Protein AF-A0A8B8E3Y4-F1 (afdb_monomer_lite)

Organism: Crassostrea virginica (NCBI:txid6565)

Sequence (100 aa):
MTTAWLVLRDIWKDVIICDGKEVPIIGGFRGFRNVPPGSHTIENHGAKLEVDLKPGEVKVFVLNSSLKIFDRLDEEDDDFGFHQLAKSGAMDKALYEWPV

pLDDT: mean 91.21, std 7.11, range [52.31, 96.81]

Secondary structure (DSSP, 8-state):
---EEEEEES--SSEEEETTEEEE--TT--EEEEEPSEEEEEEETTEEEEEEE-TT-EEEEEEETTTTEEEEE-GGG-TT-HHHHHHTTTTTTTEEEP--

Radius of gyration: 12.34 Å; chains: 1; bounding box: 28×25×31 Å

Foldseek 3Di:
DQFEWEFEAPADQAWKAKQNDIDGGDPQAGEATRHHAAWIWMDGPRQIDIDGHDRHYYWYWYAPPVVSYTDTQDCVNCPPNPRVCNSVCVCVVRHYYDDD

Structure (mmCIF, N/CA/C/O backbone):
data_AF-A0A8B8E3Y4-F1
#
_entry.id   AF-A0A8B8E3Y4-F1
#
loop_
_atom_site.group_PDB
_atom_site.id
_atom_site.type_symbol
_atom_site.label_atom_id
_atom_site.label_alt_id
_atom_site.label_comp_id
_atom_site.label_asym_id
_atom_site.label_entity_id
_atom_site.label_seq_id
_atom_site.pdbx_PDB_ins_code
_atom_site.Cartn_x
_atom_site.Cartn_y
_atom_site.Cartn_z
_atom_site.occupancy
_atom_site.B_iso_or_equiv
_atom_site.auth_seq_id
_atom_site.auth_comp_id
_atom_site.auth_asym_id
_atom_site.auth_atom_id
_atom_site.pdbx_PDB_model_num
ATOM 1 N N . MET A 1 1 ? 12.316 4.034 -16.605 1.00 52.31 1 MET A N 1
ATOM 2 C CA . MET A 1 1 ? 12.113 4.652 -15.280 1.00 52.31 1 MET A CA 1
ATOM 3 C C . MET A 1 1 ? 12.033 3.518 -14.285 1.00 52.31 1 MET A C 1
ATOM 5 O O . MET A 1 1 ? 11.289 2.583 -14.544 1.00 52.31 1 MET A O 1
ATOM 9 N N . THR A 1 2 ? 12.855 3.530 -13.242 1.00 64.75 2 THR A N 1
ATOM 10 C CA . THR A 1 2 ? 12.825 2.477 -12.221 1.00 64.75 2 THR A CA 1
ATOM 11 C C . THR A 1 2 ? 11.660 2.770 -11.294 1.00 64.75 2 THR A C 1
ATOM 13 O O . THR A 1 2 ? 11.606 3.845 -10.699 1.00 64.75 2 THR A O 1
ATOM 16 N N . THR A 1 3 ? 10.705 1.857 -11.235 1.00 86.25 3 THR A N 1
ATOM 17 C CA . THR A 1 3 ? 9.517 2.002 -10.406 1.00 86.25 3 THR A CA 1
ATOM 18 C C . THR A 1 3 ? 9.758 1.474 -8.991 1.00 86.25 3 THR A C 1
ATOM 20 O O . THR A 1 3 ? 10.773 0.824 -8.730 1.00 86.25 3 THR A O 1
ATOM 23 N N . ALA A 1 4 ? 8.863 1.814 -8.068 1.00 94.12 4 ALA A N 1
ATOM 24 C CA . ALA A 1 4 ? 8.833 1.304 -6.704 1.00 94.12 4 ALA A CA 1
ATOM 25 C C . ALA A 1 4 ? 7.632 0.365 -6.499 1.00 94.12 4 ALA A C 1
ATOM 27 O O . ALA A 1 4 ? 6.731 0.267 -7.344 1.00 94.12 4 ALA A O 1
ATOM 28 N N . TRP A 1 5 ? 7.607 -0.309 -5.351 1.00 95.69 5 TRP A N 1
ATOM 29 C CA . TRP A 1 5 ? 6.479 -1.118 -4.903 1.00 95.69 5 TRP A CA 1
ATOM 30 C C . TRP A 1 5 ? 6.043 -0.696 -3.508 1.00 95.69 5 TRP A C 1
ATOM 32 O O . TRP A 1 5 ? 6.853 -0.336 -2.652 1.00 95.69 5 TRP A O 1
ATOM 42 N N . LEU A 1 6 ? 4.746 -0.812 -3.270 1.00 95.81 6 LEU A N 1
ATOM 43 C CA . LEU A 1 6 ? 4.143 -0.538 -1.984 1.00 95.81 6 LEU A CA 1
ATOM 44 C C . LEU A 1 6 ? 3.251 -1.709 -1.604 1.00 95.81 6 LEU A C 1
ATOM 46 O O . LEU A 1 6 ? 2.258 -1.977 -2.272 1.00 95.81 6 LEU A O 1
ATOM 50 N N . VAL A 1 7 ? 3.590 -2.405 -0.529 1.00 96.06 7 VAL A N 1
ATOM 51 C CA . VAL A 1 7 ? 2.804 -3.526 -0.017 1.00 96.06 7 VAL A CA 1
ATOM 52 C C . VAL A 1 7 ? 1.995 -3.048 1.181 1.00 96.06 7 VAL A C 1
ATOM 54 O O . VAL A 1 7 ? 2.528 -2.433 2.101 1.00 96.06 7 VAL A O 1
ATOM 57 N N . LEU A 1 8 ? 0.700 -3.351 1.175 1.00 95.56 8 LEU A N 1
ATOM 58 C CA . LEU A 1 8 ? -0.258 -2.948 2.197 1.00 95.56 8 LEU A CA 1
ATOM 59 C C . LEU A 1 8 ? -0.933 -4.183 2.794 1.00 95.56 8 LEU A C 1
ATOM 61 O O . LEU A 1 8 ? -1.641 -4.936 2.108 1.00 95.56 8 LEU A O 1
ATOM 65 N N . ARG A 1 9 ? -0.727 -4.381 4.092 1.00 93.50 9 ARG A N 1
ATOM 66 C CA . ARG A 1 9 ? -1.268 -5.496 4.868 1.00 93.50 9 ARG A CA 1
ATOM 67 C C . ARG A 1 9 ? -2.393 -5.040 5.782 1.00 93.50 9 ARG A C 1
ATOM 69 O O . ARG A 1 9 ? -2.425 -3.899 6.226 1.00 93.50 9 ARG A O 1
ATOM 76 N N . ASP A 1 10 ? -3.325 -5.960 6.008 1.00 93.31 10 ASP A N 1
ATOM 77 C CA . ASP A 1 10 ? -4.435 -5.843 6.964 1.00 93.31 10 ASP A CA 1
ATOM 78 C C . ASP A 1 10 ? -5.362 -4.632 6.765 1.00 93.31 10 ASP A C 1
ATOM 80 O O . ASP A 1 10 ? -6.185 -4.302 7.612 1.00 93.31 10 ASP A O 1
ATOM 84 N N . ILE A 1 11 ? -5.294 -4.021 5.579 1.00 93.50 11 ILE A N 1
ATOM 85 C CA . ILE A 1 11 ? -6.210 -2.967 5.158 1.00 93.50 11 ILE A CA 1
ATOM 86 C C . ILE A 1 11 ? -7.632 -3.492 4.941 1.00 93.50 11 ILE A C 1
ATOM 88 O O . ILE A 1 11 ? -7.829 -4.656 4.558 1.00 93.50 11 ILE A O 1
ATOM 92 N N . TRP A 1 12 ? -8.615 -2.604 5.073 1.00 93.00 12 TRP A N 1
ATOM 93 C CA . TRP A 1 12 ? -9.987 -2.876 4.660 1.00 93.00 12 TRP A CA 1
ATOM 94 C C . TRP A 1 12 ? -10.060 -3.107 3.145 1.00 93.00 12 TRP A C 1
ATOM 96 O O . TRP A 1 12 ? -9.355 -2.469 2.363 1.00 93.00 12 TRP A O 1
ATOM 106 N N . LYS A 1 13 ? -10.877 -4.083 2.733 1.00 90.62 13 LYS A N 1
ATOM 107 C CA . LYS A 1 13 ? -10.894 -4.646 1.371 1.00 90.62 13 LYS A CA 1
ATOM 108 C C . LYS A 1 13 ? -12.060 -4.139 0.521 1.00 90.62 13 LYS A C 1
ATOM 110 O O . LYS A 1 13 ? -12.693 -4.922 -0.175 1.00 90.62 13 LYS A O 1
ATOM 115 N N . ASP A 1 14 ? -12.339 -2.846 0.601 1.00 92.44 14 ASP A N 1
ATOM 116 C CA . ASP A 1 14 ? -13.399 -2.172 -0.146 1.00 92.44 14 ASP A CA 1
ATOM 117 C C . ASP A 1 14 ? -12.846 -1.090 -1.081 1.00 92.44 14 ASP A C 1
ATOM 119 O O . ASP A 1 14 ? -12.822 -1.299 -2.289 1.00 92.44 14 ASP A O 1
ATOM 123 N N . VAL A 1 15 ? -12.360 0.036 -0.560 1.00 94.25 15 VAL A N 1
ATOM 124 C CA . VAL A 1 15 ? -11.823 1.151 -1.352 1.00 94.25 15 VAL A CA 1
ATOM 125 C C . VAL A 1 15 ? -10.580 1.705 -0.672 1.00 94.25 15 VAL A C 1
ATOM 127 O O . VAL A 1 15 ? -10.520 1.854 0.549 1.00 94.25 15 VAL A O 1
ATOM 130 N N . ILE A 1 16 ? -9.581 2.035 -1.479 1.00 95.50 16 ILE A N 1
ATOM 131 C CA . ILE A 1 16 ? -8.398 2.771 -1.049 1.00 95.50 16 ILE A CA 1
ATOM 132 C C . ILE A 1 16 ? -8.268 4.040 -1.877 1.00 95.50 16 ILE A C 1
ATOM 134 O O . ILE A 1 16 ? -8.541 4.029 -3.073 1.00 95.50 16 ILE A O 1
ATOM 138 N N . ILE A 1 17 ? -7.882 5.138 -1.240 1.00 95.94 17 ILE A N 1
ATOM 139 C CA . ILE A 1 17 ? -7.639 6.410 -1.913 1.00 95.94 17 ILE A CA 1
ATOM 140 C C . ILE A 1 17 ? -6.131 6.558 -2.061 1.00 95.94 17 ILE A C 1
ATOM 142 O O . ILE A 1 17 ? -5.408 6.479 -1.070 1.00 95.94 17 ILE A O 1
ATOM 146 N N . CYS A 1 18 ? -5.654 6.766 -3.281 1.00 95.12 18 CYS A N 1
ATOM 147 C CA . CYS A 1 18 ? -4.242 6.972 -3.589 1.00 95.12 18 CYS A CA 1
ATOM 148 C C . CYS A 1 18 ? -4.090 8.316 -4.291 1.00 95.12 18 CYS A C 1
ATOM 150 O O . CYS A 1 18 ? -4.666 8.510 -5.359 1.00 95.12 18 CYS A O 1
ATOM 152 N N . ASP A 1 19 ? -3.372 9.259 -3.681 1.00 94.88 19 ASP A N 1
ATOM 153 C CA . ASP A 1 19 ? -3.226 10.633 -4.189 1.00 94.88 19 ASP A CA 1
ATOM 154 C C . ASP A 1 19 ? -4.571 11.283 -4.568 1.00 94.88 19 ASP A C 1
ATOM 156 O O . ASP A 1 19 ? -4.716 11.950 -5.593 1.00 94.88 19 ASP A O 1
ATOM 160 N N . GLY A 1 20 ? -5.592 11.044 -3.740 1.00 93.50 20 GLY A N 1
ATOM 161 C CA . G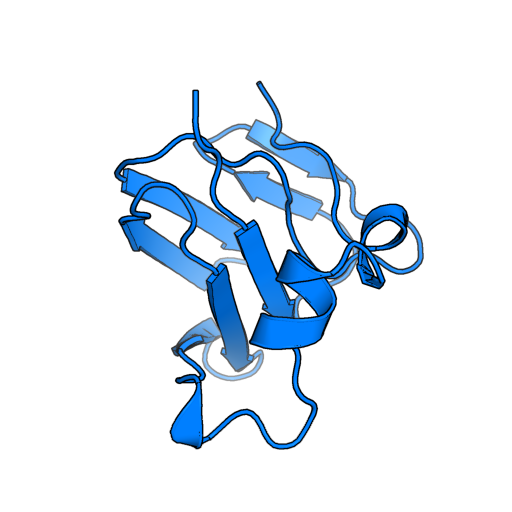LY A 1 20 ? -6.956 11.539 -3.945 1.00 93.50 20 GLY A CA 1
ATOM 162 C C . GLY A 1 20 ? -7.802 10.746 -4.950 1.00 93.50 20 GLY A C 1
ATOM 163 O O . GLY A 1 20 ? -8.968 11.085 -5.143 1.00 93.50 20 GLY A O 1
ATOM 164 N N . LYS A 1 21 ? -7.268 9.691 -5.579 1.00 94.06 21 LYS A N 1
ATOM 165 C CA . LYS A 1 21 ? -8.014 8.814 -6.495 1.00 94.06 21 LYS A CA 1
ATOM 166 C C . LYS A 1 21 ? -8.536 7.577 -5.783 1.00 94.06 21 LYS A C 1
ATOM 168 O O . LYS A 1 21 ? -7.766 6.829 -5.190 1.00 94.06 21 LYS A O 1
ATOM 173 N N . GLU A 1 22 ? -9.834 7.330 -5.899 1.00 95.12 22 GLU A N 1
ATOM 174 C CA . GLU A 1 22 ? -10.456 6.112 -5.384 1.00 95.12 22 GLU A CA 1
ATOM 175 C C . GLU A 1 22 ? -10.111 4.898 -6.253 1.00 95.12 22 GLU A C 1
ATOM 177 O O . GLU A 1 22 ? -10.292 4.899 -7.472 1.00 95.12 22 GLU A O 1
ATOM 182 N N . VAL A 1 23 ? -9.648 3.834 -5.602 1.00 94.62 23 VAL A N 1
ATOM 183 C CA . VAL A 1 23 ? -9.352 2.539 -6.204 1.00 94.62 23 VAL A CA 1
ATOM 184 C C . VAL A 1 23 ? -10.184 1.470 -5.492 1.00 94.62 23 VAL A C 1
ATOM 186 O O . VAL A 1 23 ? -9.957 1.207 -4.306 1.00 94.62 23 VAL A O 1
ATOM 189 N N . PRO A 1 24 ? -11.139 0.821 -6.182 1.00 93.75 24 PRO A N 1
ATOM 190 C CA . PRO A 1 24 ? -11.881 -0.288 -5.603 1.00 93.75 24 PRO A CA 1
ATOM 191 C C . PRO A 1 24 ? -10.968 -1.507 -5.423 1.00 93.75 24 PRO A C 1
ATOM 193 O O . PRO A 1 24 ? -10.280 -1.950 -6.348 1.00 93.75 24 PRO A O 1
ATOM 196 N N . ILE A 1 25 ? -10.984 -2.076 -4.223 1.00 93.00 25 ILE A N 1
ATOM 197 C CA . ILE A 1 25 ? -10.249 -3.285 -3.877 1.00 93.00 25 ILE A CA 1
ATOM 198 C C . ILE A 1 25 ? -11.103 -4.501 -4.227 1.00 93.00 25 ILE A C 1
ATOM 200 O O . ILE A 1 25 ? -12.240 -4.641 -3.788 1.00 93.00 25 ILE A O 1
ATOM 204 N N . ILE A 1 26 ? -10.524 -5.420 -4.999 1.00 87.31 26 ILE A N 1
ATOM 205 C CA . ILE A 1 26 ? -11.181 -6.664 -5.402 1.00 87.31 26 ILE A CA 1
ATOM 206 C C . ILE A 1 26 ? -10.225 -7.830 -5.126 1.00 87.31 26 ILE A C 1
ATOM 208 O O . ILE A 1 26 ? -9.019 -7.733 -5.334 1.00 87.31 26 ILE A O 1
ATOM 212 N N . GLY A 1 27 ? -10.746 -8.954 -4.636 1.00 84.25 27 GLY A N 1
ATOM 213 C CA . GLY A 1 27 ? -9.967 -10.185 -4.484 1.00 84.25 27 GLY A CA 1
ATOM 214 C C . GLY A 1 27 ? -8.726 -10.054 -3.586 1.00 84.25 27 GLY A C 1
ATOM 215 O O . GLY A 1 27 ? -8.790 -9.564 -2.460 1.00 84.25 27 GLY A O 1
ATOM 216 N N . GLY A 1 28 ? -7.588 -10.561 -4.069 1.00 86.81 28 GLY A N 1
ATOM 217 C CA . GLY A 1 28 ? -6.356 -10.757 -3.298 1.00 86.81 28 GLY A CA 1
ATOM 218 C C . GLY A 1 28 ? -5.460 -9.528 -3.132 1.00 86.81 28 GLY A C 1
ATOM 219 O O . GLY A 1 28 ? -4.266 -9.715 -2.929 1.00 86.81 28 GLY A O 1
ATOM 220 N N . PHE A 1 29 ? -5.986 -8.302 -3.222 1.00 93.12 29 PHE A N 1
ATOM 221 C CA . PHE A 1 29 ? -5.193 -7.068 -3.169 1.00 93.12 29 PHE A CA 1
ATOM 222 C C . PH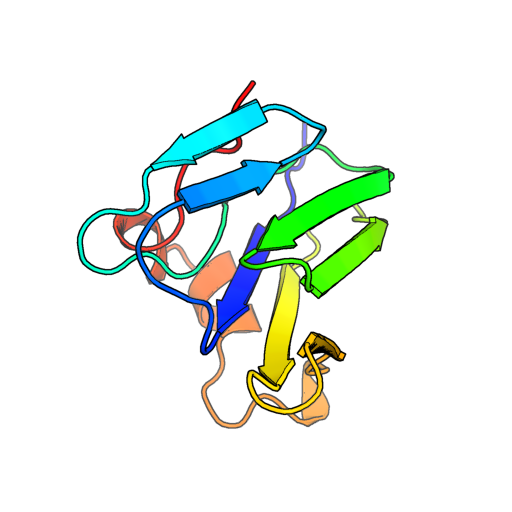E A 1 29 ? -4.228 -7.014 -1.971 1.00 93.12 29 PHE A C 1
ATOM 224 O O . PHE A 1 29 ? -4.605 -7.255 -0.806 1.00 93.12 29 PHE A O 1
ATOM 231 N N . ARG A 1 30 ? -2.977 -6.659 -2.271 1.00 94.50 30 ARG A N 1
ATOM 232 C CA . ARG A 1 30 ? -1.863 -6.519 -1.326 1.00 94.50 30 ARG A CA 1
ATOM 233 C C . ARG A 1 30 ? -1.056 -5.236 -1.525 1.00 94.50 30 ARG A C 1
ATOM 235 O O . ARG A 1 30 ? -0.013 -5.108 -0.899 1.00 94.50 30 ARG A O 1
ATOM 242 N N . GLY A 1 31 ? -1.519 -4.295 -2.344 1.00 95.31 31 GLY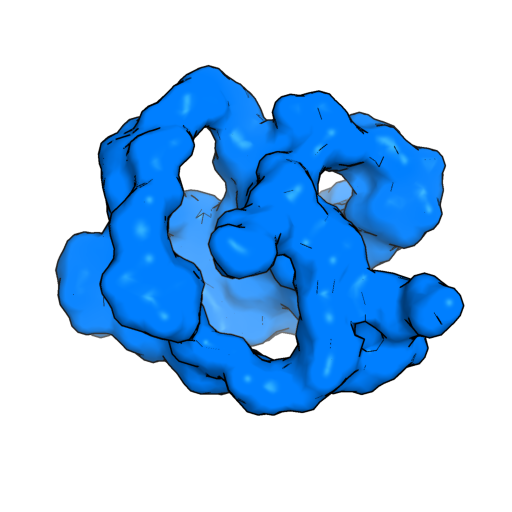 A N 1
ATOM 243 C CA . GLY A 1 31 ? -0.836 -3.023 -2.576 1.00 95.31 31 GLY A CA 1
ATOM 244 C C . GLY A 1 31 ? -0.615 -2.745 -4.058 1.00 95.31 31 GLY A C 1
ATOM 245 O O . GLY A 1 31 ? -1.403 -3.181 -4.897 1.00 95.31 31 GLY A O 1
ATOM 246 N N . PHE A 1 32 ? 0.464 -2.033 -4.368 1.00 95.75 32 PHE A N 1
ATOM 247 C CA . PHE A 1 32 ? 0.746 -1.503 -5.692 1.00 95.75 32 PHE A CA 1
ATOM 248 C C . PHE A 1 32 ? 2.153 -1.834 -6.184 1.00 95.75 32 PHE A C 1
ATOM 250 O O . PHE A 1 32 ? 3.123 -1.867 -5.424 1.00 95.75 32 PHE A O 1
ATOM 257 N N . ARG A 1 33 ? 2.252 -2.034 -7.494 1.00 94.44 33 ARG A N 1
ATOM 258 C CA . ARG A 1 33 ? 3.494 -2.099 -8.259 1.00 94.44 33 ARG A CA 1
ATOM 259 C C . ARG A 1 33 ? 3.539 -0.940 -9.243 1.00 94.44 33 ARG A C 1
ATOM 261 O O . ARG A 1 33 ? 2.524 -0.308 -9.527 1.00 94.44 33 ARG A O 1
ATOM 268 N N . ASN A 1 34 ? 4.726 -0.693 -9.777 1.00 93.81 34 ASN A N 1
ATOM 269 C CA . ASN A 1 34 ? 4.978 0.410 -10.696 1.00 93.81 34 ASN A CA 1
ATOM 270 C C . ASN A 1 34 ? 4.672 1.801 -10.121 1.00 93.81 34 ASN A C 1
ATOM 272 O O . ASN A 1 34 ? 4.301 2.715 -10.855 1.00 93.81 34 ASN A O 1
ATOM 276 N N . VAL A 1 35 ? 4.855 1.971 -8.811 1.00 94.81 35 VAL A N 1
ATOM 277 C CA . VAL A 1 35 ? 4.627 3.257 -8.151 1.00 94.81 35 VAL A CA 1
ATOM 278 C C . VAL A 1 35 ? 5.717 4.238 -8.596 1.00 94.81 35 VAL A C 1
ATOM 280 O O . VAL A 1 35 ? 6.901 3.866 -8.583 1.00 94.81 35 VAL A O 1
ATOM 283 N N . PRO A 1 36 ? 5.363 5.457 -9.037 1.00 94.12 36 PRO A N 1
ATOM 284 C CA . PRO A 1 36 ? 6.347 6.493 -9.311 1.00 94.12 36 PRO A CA 1
ATOM 285 C C . PRO A 1 36 ? 7.226 6.758 -8.076 1.00 94.12 36 PRO A C 1
ATOM 287 O O . PRO A 1 36 ? 6.750 6.667 -6.950 1.00 94.12 36 PRO A O 1
ATOM 290 N N . PRO A 1 37 ? 8.519 7.066 -8.240 1.00 94.56 37 PRO A N 1
ATOM 291 C CA . PRO A 1 37 ? 9.312 7.584 -7.134 1.00 94.56 37 PRO A CA 1
ATOM 292 C C . PRO A 1 37 ? 8.823 8.974 -6.711 1.00 94.56 37 PRO A C 1
ATOM 294 O O . PRO A 1 37 ? 8.499 9.802 -7.567 1.00 94.56 37 PRO A O 1
ATOM 297 N N . GLY A 1 38 ? 8.852 9.248 -5.410 1.00 94.62 38 GLY A N 1
ATOM 298 C CA . GLY A 1 38 ? 8.406 10.504 -4.815 1.00 94.62 38 GLY A CA 1
ATOM 299 C C . GLY A 1 38 ? 7.420 10.306 -3.668 1.00 94.62 38 GLY A C 1
ATOM 300 O O . GLY A 1 38 ? 7.235 9.197 -3.162 1.00 94.62 38 GLY A O 1
ATOM 301 N N . SER A 1 39 ? 6.812 11.412 -3.244 1.00 96.06 39 SER A N 1
ATOM 302 C CA . SER A 1 39 ? 5.870 11.436 -2.129 1.00 96.06 39 SER A CA 1
ATOM 303 C C . SER A 1 39 ? 4.454 11.104 -2.593 1.00 96.06 39 SER A C 1
ATOM 305 O O . SER A 1 39 ? 3.935 11.735 -3.512 1.00 96.06 39 SER A O 1
ATOM 307 N N . HIS A 1 40 ? 3.831 10.153 -1.905 1.00 96.44 40 HIS A N 1
ATOM 308 C CA . HIS A 1 40 ? 2.482 9.666 -2.153 1.00 96.44 40 HIS A CA 1
ATOM 309 C C . HIS A 1 40 ? 1.665 9.636 -0.867 1.00 96.44 40 HIS A C 1
ATOM 311 O O . HIS A 1 40 ? 2.192 9.510 0.243 1.00 96.44 40 HIS A O 1
ATOM 317 N N . THR A 1 41 ? 0.353 9.707 -1.035 1.00 96.75 41 THR A N 1
ATOM 318 C CA . THR A 1 41 ? -0.630 9.636 0.041 1.00 96.75 41 THR A CA 1
ATOM 319 C C . THR A 1 41 ? -1.566 8.463 -0.178 1.00 96.75 41 THR A C 1
ATOM 321 O O . THR A 1 41 ? -2.057 8.239 -1.286 1.00 96.75 41 THR A O 1
ATOM 324 N N . ILE A 1 42 ? -1.809 7.703 0.885 1.00 96.81 42 ILE A N 1
ATOM 325 C CA . ILE A 1 42 ? -2.744 6.584 0.887 1.00 96.81 42 IL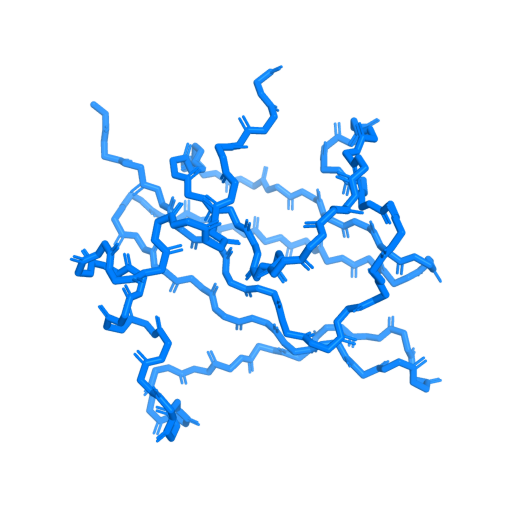E A CA 1
ATOM 326 C C . ILE A 1 42 ? -3.734 6.737 2.029 1.00 96.81 42 ILE A C 1
ATOM 328 O O . ILE A 1 42 ? -3.334 6.968 3.168 1.00 96.81 42 ILE A O 1
ATOM 332 N N . GLU A 1 43 ? -5.018 6.548 1.737 1.00 96.69 43 GLU A N 1
ATOM 333 C CA . GLU A 1 43 ? -6.076 6.565 2.740 1.00 96.69 43 GLU A CA 1
ATOM 334 C C . GLU A 1 43 ? -6.969 5.328 2.646 1.00 96.69 43 GLU A C 1
ATOM 336 O O . GLU A 1 43 ? -7.383 4.907 1.565 1.00 96.69 43 GLU A O 1
ATOM 341 N N . ASN A 1 44 ? -7.292 4.740 3.797 1.00 95.94 44 ASN A N 1
ATOM 342 C CA . ASN A 1 44 ? -8.210 3.609 3.903 1.00 95.94 44 ASN A CA 1
ATOM 343 C C . ASN A 1 44 ? -8.981 3.718 5.229 1.00 95.94 44 ASN A C 1
ATOM 345 O O . ASN A 1 44 ? -8.384 3.708 6.303 1.00 95.94 44 ASN A O 1
ATOM 349 N N . HIS A 1 45 ? -10.308 3.890 5.165 1.00 93.94 45 HIS A N 1
ATOM 350 C CA . HIS A 1 45 ? -11.192 4.041 6.344 1.00 93.94 45 HIS A CA 1
ATOM 351 C C . HIS A 1 45 ? -10.783 5.138 7.345 1.00 93.94 45 HIS A C 1
ATOM 353 O O . HIS A 1 45 ? -11.003 5.035 8.559 1.00 93.94 45 HIS A O 1
ATOM 359 N N . GLY A 1 46 ? -10.207 6.227 6.835 1.00 91.94 46 GLY A N 1
ATOM 360 C CA . GLY A 1 46 ? -9.732 7.356 7.636 1.00 91.94 46 GLY A CA 1
ATOM 361 C C . GLY A 1 46 ? -8.359 7.145 8.279 1.00 91.94 46 GLY A C 1
ATOM 362 O O . GLY A 1 46 ? -7.891 8.040 8.974 1.00 91.94 46 GLY A O 1
ATOM 363 N N . ALA A 1 47 ? -7.706 6.001 8.051 1.00 95.94 47 ALA A N 1
ATOM 364 C CA . ALA A 1 47 ? -6.270 5.871 8.270 1.00 95.94 47 ALA A CA 1
ATOM 365 C C . ALA A 1 47 ? -5.535 6.517 7.093 1.00 95.94 47 ALA A C 1
ATOM 367 O O . ALA A 1 47 ? -5.823 6.169 5.947 1.00 95.94 47 ALA A O 1
ATOM 368 N N . LYS A 1 48 ? -4.598 7.427 7.372 1.00 96.44 48 LYS A N 1
ATOM 369 C CA . LYS A 1 48 ? -3.791 8.120 6.361 1.00 96.44 48 LYS A CA 1
ATOM 370 C C . LYS A 1 48 ? -2.322 7.727 6.493 1.00 96.44 48 LYS A C 1
ATOM 372 O O . LYS A 1 48 ? -1.780 7.706 7.595 1.00 96.44 48 LYS A O 1
ATOM 377 N N . LEU A 1 49 ? -1.693 7.442 5.362 1.00 96.69 49 LEU A N 1
ATOM 378 C CA . LEU A 1 49 ? -0.272 7.160 5.213 1.00 96.69 49 LEU A CA 1
ATOM 379 C C . LEU A 1 49 ? 0.332 8.166 4.237 1.00 96.69 49 LEU A C 1
ATOM 381 O O . LEU A 1 49 ? -0.152 8.319 3.118 1.00 96.69 49 LEU A O 1
ATOM 385 N N . GLU A 1 50 ? 1.415 8.813 4.651 1.00 96.56 50 GLU A N 1
ATOM 386 C CA . GLU A 1 50 ? 2.272 9.609 3.775 1.00 96.56 50 GLU A CA 1
ATOM 387 C C . GLU A 1 50 ? 3.588 8.852 3.603 1.00 96.56 50 GLU A C 1
ATOM 389 O O . GLU A 1 50 ? 4.217 8.446 4.583 1.00 96.56 50 GLU A O 1
ATOM 394 N N . VAL A 1 51 ? 3.981 8.600 2.357 1.00 95.50 51 VAL A N 1
ATOM 395 C CA . VAL A 1 51 ? 5.135 7.759 2.045 1.00 95.50 51 VAL A CA 1
ATOM 396 C C . VAL A 1 51 ? 5.965 8.376 0.933 1.00 95.50 51 VAL A C 1
ATOM 398 O O . VAL A 1 51 ? 5.445 8.739 -0.112 1.00 95.50 51 VAL A O 1
ATOM 401 N N . ASP A 1 52 ? 7.274 8.462 1.151 1.00 95.94 52 ASP A N 1
ATOM 402 C CA . ASP A 1 52 ? 8.243 8.834 0.119 1.00 95.94 52 ASP A CA 1
ATOM 403 C C . ASP A 1 52 ? 8.926 7.576 -0.429 1.00 95.94 52 ASP A C 1
ATOM 405 O O . ASP A 1 52 ? 9.461 6.798 0.362 1.00 95.94 52 ASP A O 1
ATOM 409 N N . LEU A 1 53 ? 8.877 7.336 -1.739 1.00 94.69 53 LEU A N 1
ATOM 410 C CA . LEU A 1 53 ? 9.420 6.134 -2.382 1.00 94.69 53 LEU A CA 1
ATOM 411 C C . LEU A 1 53 ? 10.619 6.460 -3.271 1.00 94.69 53 LEU A C 1
ATOM 413 O O . LEU A 1 53 ? 10.567 7.350 -4.121 1.00 94.69 53 LEU A O 1
ATOM 417 N N . LYS A 1 54 ? 11.694 5.683 -3.129 1.00 94.56 54 LYS A N 1
ATOM 418 C CA . LYS A 1 54 ? 12.881 5.758 -3.986 1.00 94.56 54 LYS A CA 1
ATOM 419 C C . LYS A 1 54 ? 12.781 4.789 -5.173 1.00 94.56 54 LYS A C 1
ATOM 421 O O . LYS A 1 54 ? 12.100 3.768 -5.092 1.00 94.56 54 LYS A O 1
ATOM 426 N N . PRO A 1 55 ? 13.497 5.053 -6.282 1.00 94.50 55 PRO A N 1
ATOM 427 C CA . PRO A 1 55 ? 13.519 4.142 -7.425 1.00 94.50 55 PRO A CA 1
ATOM 428 C C . PRO A 1 55 ? 14.007 2.739 -7.024 1.00 94.50 55 PRO A C 1
ATOM 430 O O . PRO A 1 55 ? 15.086 2.604 -6.449 1.00 94.50 55 PRO A O 1
ATOM 433 N N . GLY A 1 56 ? 13.236 1.696 -7.349 1.00 91.56 56 GLY A N 1
ATOM 434 C CA . GLY A 1 56 ? 13.558 0.303 -7.015 1.00 91.56 56 GLY A CA 1
ATOM 435 C C . GLY A 1 56 ? 13.262 -0.109 -5.565 1.00 91.56 56 GLY A C 1
ATOM 436 O O . GLY A 1 56 ? 13.569 -1.238 -5.177 1.00 91.56 56 GLY A O 1
ATOM 437 N N . GLU A 1 57 ? 12.695 0.787 -4.755 1.00 93.31 57 GLU A N 1
ATOM 438 C CA . GLU A 1 57 ? 12.373 0.521 -3.354 1.00 93.31 57 GLU A CA 1
ATOM 439 C C . GLU A 1 57 ? 11.076 -0.282 -3.223 1.00 93.31 57 GLU A C 1
ATOM 441 O O . GLU A 1 57 ? 10.126 -0.094 -3.984 1.00 93.31 57 GLU A O 1
ATOM 446 N N . VAL A 1 58 ? 11.029 -1.154 -2.218 1.00 94.06 58 VAL A N 1
ATOM 447 C CA . VAL A 1 58 ? 9.783 -1.740 -1.724 1.00 94.06 58 VAL A CA 1
ATOM 448 C C . VAL A 1 58 ? 9.572 -1.221 -0.318 1.00 94.06 58 VAL A C 1
ATOM 450 O O . VAL A 1 58 ? 10.491 -1.304 0.493 1.00 94.06 58 VAL A O 1
ATOM 453 N N . LYS A 1 59 ? 8.373 -0.722 -0.024 1.00 95.25 59 LYS A N 1
ATOM 454 C CA . LYS A 1 59 ? 7.954 -0.470 1.355 1.00 95.25 59 LYS A CA 1
ATOM 455 C C . LYS A 1 59 ? 6.750 -1.315 1.703 1.00 95.25 59 LYS A C 1
ATOM 457 O O . LYS A 1 59 ? 5.817 -1.428 0.908 1.00 95.25 59 LYS A O 1
ATOM 462 N N . VAL A 1 60 ? 6.770 -1.881 2.900 1.00 95.56 60 VAL A N 1
ATOM 463 C CA . VAL A 1 60 ? 5.683 -2.693 3.433 1.00 95.56 60 VAL A CA 1
ATOM 464 C C . VAL A 1 60 ? 5.077 -1.960 4.623 1.00 95.56 60 VAL A C 1
ATOM 466 O O . VAL A 1 60 ? 5.790 -1.528 5.526 1.00 95.56 60 VAL A O 1
ATOM 469 N N . PHE A 1 61 ? 3.756 -1.813 4.622 1.00 96.19 61 PHE A N 1
ATOM 470 C CA . PHE A 1 61 ? 3.010 -1.229 5.731 1.00 96.19 61 PHE A CA 1
ATOM 471 C C . PHE A 1 61 ? 1.901 -2.168 6.184 1.00 96.19 61 PHE A C 1
ATOM 473 O O . PHE A 1 61 ? 1.245 -2.823 5.369 1.00 96.19 61 PHE A O 1
ATOM 480 N N . VAL A 1 62 ? 1.674 -2.203 7.491 1.00 95.06 62 VAL A N 1
ATOM 481 C CA . VAL A 1 62 ? 0.610 -2.963 8.141 1.00 95.06 62 VAL A CA 1
ATOM 482 C C . VAL A 1 62 ? -0.353 -1.973 8.775 1.00 95.06 62 VAL A C 1
ATOM 484 O O . VAL A 1 62 ? 0.058 -1.097 9.531 1.00 95.06 62 VAL A O 1
ATOM 487 N N . LEU A 1 63 ? -1.638 -2.078 8.450 1.00 95.38 63 LEU A N 1
ATOM 488 C CA . LEU A 1 63 ? -2.651 -1.225 9.055 1.00 95.38 63 LEU A CA 1
ATOM 489 C C . LEU A 1 63 ? -3.083 -1.785 10.409 1.00 95.38 63 LEU A C 1
ATOM 491 O O . LEU A 1 63 ? -3.694 -2.849 10.486 1.00 95.38 63 LEU A O 1
ATOM 495 N N . ASN A 1 64 ? -2.858 -1.019 11.473 1.00 94.88 64 ASN A N 1
ATOM 496 C CA . ASN A 1 64 ? -3.523 -1.245 12.744 1.00 94.88 64 ASN A CA 1
ATOM 497 C C . ASN A 1 64 ? -4.955 -0.702 12.659 1.00 94.88 64 ASN A C 1
ATOM 499 O O . ASN A 1 64 ? -5.203 0.487 12.873 1.00 94.88 64 ASN A O 1
ATOM 503 N N . SER A 1 65 ? -5.914 -1.574 12.343 1.00 90.25 65 SER A N 1
ATOM 504 C CA . SER A 1 65 ? -7.315 -1.191 12.127 1.00 90.25 65 SER A CA 1
ATOM 505 C C . SER A 1 65 ? -7.980 -0.557 13.355 1.00 90.25 65 SER A C 1
ATOM 507 O O . SER A 1 65 ? -8.888 0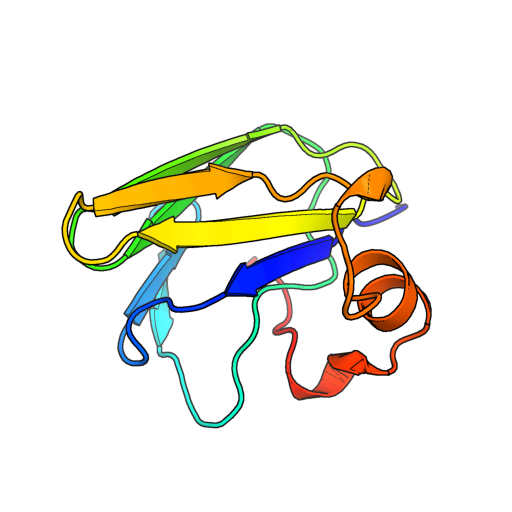.260 13.218 1.00 90.25 65 SER A O 1
ATOM 509 N N . SER A 1 66 ? -7.534 -0.908 14.562 1.00 92.19 66 SER A N 1
ATOM 510 C CA . SER A 1 66 ? -8.085 -0.363 15.808 1.00 92.19 66 SER A CA 1
ATOM 511 C C . SER A 1 66 ? -7.641 1.078 16.042 1.00 92.19 66 SER A C 1
ATOM 513 O O . SER A 1 66 ? -8.431 1.900 16.500 1.00 92.19 66 SER A O 1
ATOM 515 N N . LEU A 1 67 ? -6.383 1.387 15.718 1.00 93.75 67 LEU A N 1
ATOM 516 C CA . LEU A 1 67 ? -5.800 2.718 15.904 1.00 93.75 67 LEU A CA 1
ATOM 517 C C . LEU A 1 67 ? -5.907 3.602 14.656 1.00 93.75 67 LEU A C 1
ATOM 519 O O . LEU A 1 67 ? -5.725 4.811 14.761 1.00 93.75 67 LEU A O 1
ATOM 523 N N . LYS A 1 68 ? -6.222 3.013 13.495 1.00 93.19 68 LYS A N 1
ATOM 524 C CA . LYS A 1 68 ? -6.217 3.661 12.175 1.00 93.19 68 LYS A CA 1
ATOM 525 C C . LYS A 1 68 ? -4.854 4.264 11.815 1.00 93.19 68 LYS A C 1
ATOM 527 O O . LYS A 1 68 ? -4.775 5.364 11.274 1.00 93.19 68 LYS A O 1
ATOM 532 N N . ILE A 1 69 ? -3.786 3.528 12.116 1.00 94.31 69 ILE A N 1
ATOM 533 C CA . ILE A 1 69 ? -2.396 3.929 11.867 1.00 94.31 69 ILE A CA 1
ATOM 534 C C . ILE A 1 69 ? -1.706 2.847 11.038 1.00 94.31 69 ILE A C 1
ATOM 536 O O . ILE A 1 69 ? -1.924 1.658 11.263 1.00 94.31 69 ILE A O 1
ATOM 540 N N . PHE A 1 70 ? -0.887 3.269 10.077 1.00 95.62 70 PHE A N 1
ATOM 541 C CA . PHE A 1 70 ? -0.021 2.379 9.315 1.00 95.62 70 PHE A CA 1
ATOM 542 C C . PHE A 1 70 ? 1.345 2.274 9.984 1.00 95.62 70 PHE A C 1
ATOM 544 O O . PHE A 1 70 ? 2.077 3.261 10.059 1.00 95.62 70 PHE A O 1
ATOM 551 N N . ASP A 1 71 ? 1.697 1.068 10.405 1.00 94.38 71 ASP A N 1
ATOM 552 C CA . ASP A 1 71 ? 3.023 0.742 10.907 1.00 94.38 71 ASP A CA 1
ATOM 553 C C . ASP A 1 71 ? 3.892 0.265 9.744 1.00 94.38 71 ASP A C 1
ATOM 555 O O . ASP A 1 71 ? 3.473 -0.550 8.915 1.00 94.38 71 ASP A O 1
ATOM 559 N N . ARG A 1 72 ? 5.108 0.801 9.650 1.00 93.19 72 ARG A N 1
ATOM 560 C CA . ARG A 1 72 ? 6.082 0.353 8.656 1.00 93.19 72 ARG A CA 1
ATOM 561 C C . ARG A 1 72 ? 6.695 -0.963 9.122 1.00 93.19 72 ARG A C 1
ATOM 563 O O . ARG A 1 72 ? 7.134 -1.059 10.262 1.00 93.19 72 ARG A O 1
ATOM 570 N N . LEU A 1 73 ? 6.754 -1.936 8.221 1.00 91.06 73 LEU A N 1
ATOM 571 C CA . LEU A 1 73 ? 7.516 -3.161 8.416 1.00 91.06 73 LEU A CA 1
ATOM 572 C C . LEU A 1 73 ? 8.838 -3.018 7.664 1.00 91.06 73 LEU A C 1
ATOM 574 O O . LEU A 1 73 ? 8.834 -2.895 6.436 1.00 91.06 73 LEU A O 1
ATOM 578 N N . ASP A 1 74 ? 9.946 -2.979 8.396 1.00 86.75 74 ASP A N 1
ATOM 579 C CA . ASP A 1 74 ? 11.278 -2.935 7.801 1.00 86.75 74 ASP A CA 1
ATOM 580 C C . ASP A 1 74 ? 11.707 -4.315 7.287 1.00 86.75 74 ASP A C 1
ATOM 582 O O . ASP A 1 74 ? 11.159 -5.343 7.676 1.00 86.75 74 ASP A O 1
ATOM 586 N N . GLU A 1 75 ? 12.670 -4.340 6.362 1.00 80.75 75 GLU A N 1
ATOM 587 C CA . GLU A 1 75 ? 13.123 -5.575 5.701 1.00 80.75 75 GLU A CA 1
ATOM 588 C C . GLU A 1 75 ? 13.726 -6.583 6.695 1.00 80.75 75 GLU A C 1
ATOM 590 O O . GLU A 1 75 ? 13.592 -7.786 6.494 1.00 80.75 75 GLU A O 1
ATOM 595 N N . GLU A 1 76 ? 14.331 -6.107 7.788 1.00 79.12 76 GLU A N 1
ATOM 596 C CA . GLU A 1 76 ? 14.884 -6.953 8.858 1.00 79.12 76 GLU A CA 1
ATOM 597 C C . GLU A 1 76 ? 13.797 -7.643 9.699 1.00 79.12 76 GLU A C 1
ATOM 599 O O . GLU A 1 76 ? 14.042 -8.721 10.237 1.00 79.12 76 GLU A O 1
ATOM 604 N N . ASP A 1 77 ? 12.598 -7.057 9.753 1.00 77.38 77 ASP A N 1
ATOM 605 C CA . ASP A 1 77 ? 11.443 -7.548 10.514 1.00 77.38 77 ASP A CA 1
ATOM 606 C C . ASP A 1 77 ? 10.415 -8.270 9.613 1.00 77.38 77 ASP A C 1
ATOM 608 O O . ASP A 1 77 ? 9.320 -8.644 10.042 1.00 77.38 77 ASP A O 1
ATOM 612 N N . ASP A 1 78 ? 10.733 -8.454 8.328 1.00 76.38 78 ASP A N 1
ATOM 613 C CA . ASP A 1 78 ? 9.839 -9.039 7.331 1.00 76.38 78 ASP A CA 1
ATOM 614 C C . ASP A 1 78 ? 9.916 -10.573 7.306 1.00 76.38 78 ASP A C 1
ATOM 616 O O . ASP A 1 78 ? 10.375 -11.187 6.340 1.00 76.38 78 ASP A O 1
ATOM 620 N N . ASP A 1 79 ? 9.391 -11.200 8.361 1.00 71.44 79 ASP A N 1
ATOM 621 C CA . ASP A 1 79 ? 9.346 -12.662 8.558 1.00 71.44 79 ASP A CA 1
ATOM 622 C C . ASP A 1 79 ? 8.759 -13.452 7.370 1.00 71.44 79 ASP A C 1
ATOM 624 O O . ASP A 1 79 ? 9.009 -14.647 7.204 1.00 71.44 79 ASP A O 1
ATOM 628 N N . PHE A 1 80 ? 7.945 -12.799 6.537 1.00 74.75 80 PHE A N 1
ATOM 629 C CA . PHE A 1 80 ? 7.246 -13.413 5.408 1.00 74.75 80 PHE A CA 1
ATOM 630 C C . PHE A 1 80 ? 7.896 -13.104 4.051 1.00 74.75 80 PHE A C 1
ATOM 632 O O . PHE A 1 80 ? 7.427 -13.604 3.025 1.00 74.75 80 PHE A O 1
ATOM 639 N N . GLY A 1 81 ? 8.959 -12.294 4.026 1.00 85.62 81 GLY A N 1
ATOM 640 C CA . GLY A 1 81 ? 9.722 -11.963 2.825 1.00 85.62 81 GLY A CA 1
ATOM 641 C C . GLY A 1 81 ? 8.944 -11.153 1.783 1.00 85.62 81 GLY A C 1
ATOM 642 O O . GLY A 1 81 ? 9.216 -11.275 0.585 1.00 85.62 81 GLY A O 1
ATOM 643 N N . PHE A 1 82 ? 7.974 -10.332 2.193 1.00 87.75 82 PHE A N 1
ATOM 644 C CA . PHE A 1 82 ? 7.197 -9.473 1.294 1.00 87.75 82 PHE A CA 1
ATOM 645 C C . PHE A 1 82 ? 8.067 -8.553 0.426 1.00 87.75 82 PHE A C 1
ATOM 647 O O . PHE A 1 82 ? 7.755 -8.370 -0.754 1.00 87.75 82 PHE A O 1
ATOM 654 N N . HIS A 1 83 ? 9.177 -8.026 0.950 1.00 91.12 83 HIS A N 1
ATOM 655 C CA . HIS A 1 83 ? 10.122 -7.209 0.181 1.00 91.12 83 HIS A CA 1
ATOM 656 C C . HIS A 1 83 ? 10.697 -7.985 -1.013 1.00 91.12 83 HIS A C 1
ATOM 658 O O . HIS A 1 83 ? 10.736 -7.478 -2.138 1.00 91.12 83 HIS A O 1
ATOM 664 N N . GLN A 1 84 ? 11.099 -9.240 -0.796 1.00 88.69 84 GLN A N 1
ATOM 665 C CA . GLN A 1 84 ? 11.635 -10.100 -1.849 1.00 88.69 84 GLN A CA 1
ATOM 666 C C . GLN A 1 84 ? 10.538 -10.569 -2.813 1.00 88.69 84 GLN A C 1
ATOM 668 O O . GLN A 1 84 ? 10.733 -10.577 -4.032 1.00 88.69 84 GLN A O 1
ATOM 673 N N . LEU A 1 85 ? 9.366 -10.931 -2.289 1.00 90.62 85 LEU A N 1
ATOM 674 C CA . LEU A 1 85 ? 8.233 -11.394 -3.088 1.00 90.62 85 LEU A CA 1
ATOM 675 C C . LEU A 1 85 ? 7.719 -10.307 -4.042 1.00 90.62 85 LEU A C 1
ATOM 677 O O . LEU A 1 85 ? 7.431 -10.610 -5.201 1.00 90.62 85 LEU A O 1
ATOM 681 N N . ALA A 1 86 ? 7.677 -9.047 -3.602 1.00 88.69 86 ALA A N 1
ATOM 682 C CA . ALA A 1 86 ? 7.330 -7.916 -4.458 1.00 88.69 86 ALA A CA 1
ATOM 683 C C . ALA A 1 86 ? 8.368 -7.705 -5.575 1.00 88.69 86 ALA A C 1
ATOM 685 O O . ALA A 1 86 ? 7.995 -7.634 -6.744 1.00 88.69 86 ALA A O 1
ATOM 686 N N . LYS A 1 87 ? 9.671 -7.693 -5.244 1.00 86.81 87 LYS A N 1
ATOM 687 C CA . LYS A 1 87 ? 10.755 -7.522 -6.238 1.00 86.81 87 LYS A CA 1
ATOM 688 C C . LYS A 1 87 ? 10.817 -8.660 -7.259 1.00 86.81 87 LYS A C 1
ATOM 690 O O . LYS A 1 87 ? 11.157 -8.429 -8.414 1.00 86.81 87 LYS A O 1
ATOM 695 N N . SER A 1 88 ? 10.515 -9.890 -6.841 1.00 89.50 88 SER A N 1
ATOM 696 C CA . SER A 1 88 ? 10.576 -11.079 -7.705 1.00 89.50 88 SER A CA 1
ATOM 697 C C . SER A 1 88 ? 9.394 -11.220 -8.673 1.00 89.50 88 SER A C 1
ATOM 699 O O . SER A 1 88 ? 9.417 -12.106 -9.525 1.00 89.50 88 SER A O 1
ATOM 701 N N . GLY A 1 89 ? 8.351 -10.394 -8.532 1.00 87.19 89 GLY A N 1
ATOM 702 C CA . GLY A 1 89 ? 7.110 -10.503 -9.307 1.00 87.19 89 GLY A CA 1
ATOM 703 C C . GLY A 1 89 ? 6.163 -11.611 -8.831 1.00 87.19 89 GLY A C 1
ATOM 704 O O . GLY A 1 89 ? 5.059 -11.764 -9.355 1.00 87.19 89 GLY A O 1
ATOM 705 N N . ALA A 1 90 ? 6.525 -12.361 -7.782 1.00 89.00 90 ALA A N 1
ATOM 706 C CA . ALA A 1 90 ? 5.660 -13.390 -7.198 1.00 89.00 90 ALA A CA 1
ATOM 707 C C . ALA A 1 90 ? 4.309 -12.822 -6.713 1.00 89.00 90 ALA A C 1
ATOM 709 O O . ALA A 1 90 ? 3.312 -13.543 -6.651 1.00 89.00 90 ALA A O 1
ATOM 710 N N . MET A 1 91 ? 4.265 -11.521 -6.406 1.00 90.12 91 MET A N 1
ATOM 711 C CA . MET A 1 91 ? 3.060 -10.806 -5.984 1.00 90.12 91 MET A CA 1
ATOM 712 C C . MET A 1 91 ? 2.351 -10.035 -7.104 1.00 90.12 91 MET A C 1
ATOM 714 O O . MET A 1 91 ? 1.373 -9.356 -6.810 1.00 90.12 91 MET A O 1
ATOM 718 N N . ASP A 1 92 ? 2.754 -10.137 -8.374 1.00 88.44 92 ASP A N 1
ATOM 719 C CA . ASP A 1 92 ? 2.227 -9.273 -9.449 1.00 88.44 92 ASP A CA 1
ATOM 720 C C . ASP A 1 92 ? 0.708 -9.362 -9.648 1.00 88.44 92 ASP A C 1
ATOM 722 O O . ASP A 1 92 ? 0.077 -8.395 -10.067 1.00 88.44 92 ASP A O 1
ATOM 726 N N . LYS A 1 93 ? 0.095 -10.507 -9.318 1.00 87.50 93 LYS A N 1
ATOM 727 C CA . LYS A 1 93 ? -1.371 -10.672 -9.348 1.00 87.50 93 LYS A CA 1
ATOM 728 C C . LYS A 1 93 ? -2.088 -10.006 -8.170 1.00 87.50 93 LYS A C 1
ATOM 730 O O . LYS A 1 93 ? -3.288 -9.763 -8.249 1.00 87.50 93 LYS A O 1
ATOM 735 N N . ALA A 1 94 ? -1.379 -9.777 -7.069 1.00 92.06 94 ALA A N 1
ATOM 736 C CA . ALA A 1 94 ? -1.891 -9.170 -5.844 1.00 92.06 94 ALA A CA 1
ATOM 737 C C . ALA A 1 94 ? -1.510 -7.684 -5.717 1.00 92.06 94 ALA A C 1
ATOM 739 O O . ALA A 1 94 ? -2.155 -6.958 -4.960 1.00 92.06 94 ALA A O 1
ATOM 740 N N . LEU A 1 95 ? -0.482 -7.238 -6.445 1.00 94.50 95 LEU A N 1
ATOM 741 C CA . LEU A 1 95 ? -0.064 -5.845 -6.544 1.00 94.50 95 LEU A CA 1
ATOM 742 C C . LEU A 1 95 ? -0.673 -5.213 -7.790 1.00 94.50 95 LEU A C 1
ATOM 744 O O . LEU A 1 95 ? -0.368 -5.590 -8.922 1.00 94.50 95 LEU A O 1
ATOM 748 N N . TYR A 1 96 ? -1.550 -4.246 -7.571 1.00 94.31 96 TYR A N 1
ATOM 749 C CA . TYR A 1 96 ? -2.209 -3.537 -8.656 1.00 94.31 96 TYR A CA 1
ATOM 750 C C . TYR A 1 96 ? -1.235 -2.559 -9.310 1.00 94.31 96 TYR A C 1
ATOM 752 O O . TYR A 1 96 ? -0.289 -2.096 -8.678 1.00 94.31 96 TYR A O 1
ATOM 760 N N . GLU A 1 97 ? -1.451 -2.240 -10.583 1.00 93.38 97 GLU A N 1
ATOM 761 C CA . GLU A 1 97 ? -0.765 -1.096 -11.191 1.00 93.38 97 GLU A CA 1
ATOM 762 C C . GLU A 1 97 ? -1.137 0.176 -10.422 1.00 93.38 97 GLU A C 1
ATOM 764 O O . GLU A 1 97 ? -2.291 0.337 -10.009 1.00 93.38 97 GLU A O 1
ATOM 769 N N . TRP A 1 98 ? -0.166 1.067 -10.218 1.00 93.88 98 TRP A N 1
ATOM 770 C CA . TRP A 1 98 ? -0.438 2.360 -9.601 1.00 93.88 98 TRP A CA 1
ATOM 771 C C . TRP A 1 98 ? -1.51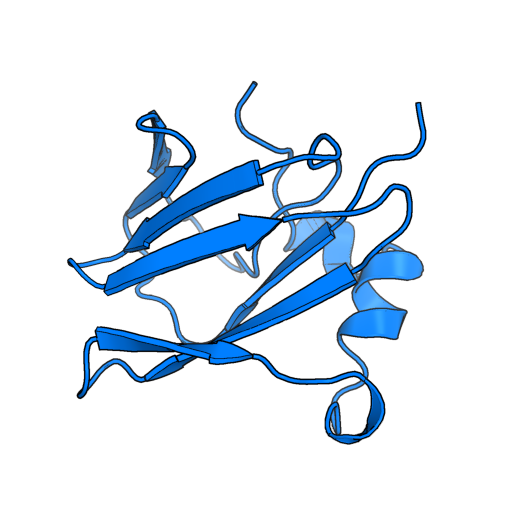1 3.122 -10.403 1.00 93.88 98 TRP A C 1
ATOM 773 O O . TRP A 1 98 ? -1.413 3.174 -11.635 1.00 93.88 98 TRP A O 1
ATOM 783 N N . PRO A 1 99 ? -2.539 3.699 -9.751 1.00 88.06 99 PRO A N 1
ATOM 784 C CA . PRO A 1 99 ? -3.577 4.460 -10.438 1.00 88.06 99 PRO A CA 1
ATOM 785 C C . PRO A 1 99 ? -2.988 5.760 -11.009 1.00 88.06 99 PRO A C 1
ATOM 787 O O . PRO A 1 99 ? -2.820 6.751 -10.299 1.00 88.06 99 PRO A O 1
ATOM 790 N N . VAL A 1 100 ? -2.646 5.741 -12.301 1.00 72.88 100 VAL A N 1
ATOM 791 C CA . VAL A 1 100 ? -2.094 6.896 -13.036 1.00 72.88 100 VAL A CA 1
ATOM 792 C C . VAL A 1 100 ? -3.114 8.001 -13.218 1.00 72.88 100 VAL A C 1
ATOM 794 O O . VAL A 1 100 ? -4.326 7.728 -13.390 1.00 72.88 100 VAL A O 1
#